Protein AF-A0A929FRL9-F1 (afdb_monomer_lite)

Secondary structure (DSSP, 8-state):
-------EEEEEE-TTSSEEEEEESS-EEEEETTT--EEEEEE-S-EEEEEE-TTS-EEEEEES-TTSS--EEEEEE--

pLDDT: mean 78.43, std 12.46, range [34.88, 95.5]

Sequence (79 aa):
MNLKQHKVNRVKISSDGKTIISHSDDEIKAWNLQTAELEATLDKERMSYLVVSSDGKLLVGITGDLDNQNTQIKVLKRP

Radius of gyration: 12.95 Å; chains: 1; bounding box: 28×37×32 Å

Foldseek 3Di:
DDDPDFDFPDWDAALVRFWIWIAGQFWIWIAGNVVRHTPDTQDGHGFPDWDADNRRFKIWTWGDDPPDPPIDIDITGDD

Structure (mmCIF, N/CA/C/O backbone):
data_AF-A0A929FRL9-F1
#
_entry.id   AF-A0A929FRL9-F1
#
loop_
_atom_site.group_PDB
_atom_site.id
_atom_site.type_symbol
_atom_site.label_atom_id
_atom_site.label_alt_id
_atom_site.label_comp_id
_atom_site.label_asym_id
_atom_site.label_entity_id
_atom_site.label_seq_id
_atom_site.pdbx_PDB_ins_code
_atom_site.Cartn_x
_atom_site.Cartn_y
_atom_site.Cartn_z
_atom_site.occupancy
_atom_site.B_iso_or_equiv
_atom_site.auth_seq_id
_atom_site.auth_comp_id
_atom_site.auth_asym_id
_atom_site.auth_atom_id
_atom_site.pdbx_PDB_model_num
ATOM 1 N N . MET A 1 1 ? 1.949 27.272 6.658 1.00 35.53 1 MET A N 1
ATOM 2 C CA . MET A 1 1 ? 2.046 25.797 6.683 1.00 35.53 1 MET A CA 1
ATOM 3 C C . MET A 1 1 ? 2.056 25.317 5.238 1.00 35.53 1 MET A C 1
ATOM 5 O O . MET A 1 1 ? 1.027 25.390 4.585 1.00 35.53 1 MET A O 1
ATOM 9 N N . ASN A 1 2 ? 3.227 24.962 4.699 1.00 34.88 2 ASN A N 1
ATOM 10 C CA . ASN A 1 2 ? 3.350 24.458 3.327 1.00 34.88 2 ASN A CA 1
ATOM 11 C C . ASN A 1 2 ? 2.977 22.974 3.327 1.00 34.88 2 ASN A C 1
ATOM 13 O O . ASN A 1 2 ? 3.762 22.142 3.775 1.00 34.88 2 ASN A O 1
ATOM 17 N N . LEU A 1 3 ? 1.776 22.646 2.860 1.00 43.78 3 LEU A N 1
ATOM 18 C CA . LEU A 1 3 ? 1.404 21.262 2.590 1.00 43.78 3 LEU A CA 1
ATOM 19 C C . LEU A 1 3 ? 1.999 20.896 1.228 1.00 43.78 3 LEU A C 1
ATOM 21 O O . LEU A 1 3 ? 1.501 21.343 0.198 1.00 43.78 3 LEU A O 1
ATOM 25 N N . LYS A 1 4 ? 3.087 20.116 1.212 1.00 55.31 4 LYS A N 1
ATOM 26 C CA . LYS A 1 4 ? 3.546 19.483 -0.030 1.00 55.31 4 LYS A CA 1
ATOM 27 C C . LYS A 1 4 ? 2.456 18.509 -0.482 1.00 55.31 4 LYS A C 1
ATOM 29 O O . LYS A 1 4 ? 2.212 17.501 0.175 1.00 55.31 4 LYS A O 1
ATOM 34 N N . GLN A 1 5 ? 1.768 18.846 -1.568 1.00 55.62 5 GLN A N 1
ATOM 35 C CA . GLN A 1 5 ? 0.798 17.967 -2.210 1.00 55.62 5 GLN A CA 1
ATOM 36 C C . GLN A 1 5 ? 1.542 17.090 -3.215 1.00 55.62 5 GLN A C 1
ATOM 38 O O . GLN A 1 5 ? 2.073 17.589 -4.204 1.00 55.62 5 GLN A O 1
ATOM 43 N N . HIS A 1 6 ? 1.592 15.788 -2.951 1.00 60.84 6 HIS A N 1
ATOM 44 C CA . HIS A 1 6 ? 2.116 14.808 -3.897 1.00 60.84 6 HIS A CA 1
ATOM 45 C C . HIS A 1 6 ? 0.959 14.282 -4.744 1.00 60.84 6 HIS A C 1
ATOM 47 O O . HIS A 1 6 ? -0.098 13.936 -4.211 1.00 60.84 6 HIS A O 1
ATOM 53 N N . LYS A 1 7 ? 1.141 14.228 -6.067 1.00 65.94 7 LYS A N 1
ATOM 54 C CA . LYS A 1 7 ? 0.128 13.687 -6.975 1.00 65.94 7 LYS A CA 1
ATOM 55 C C . LYS A 1 7 ? -0.039 12.196 -6.687 1.00 65.94 7 LYS A C 1
ATOM 57 O O . LYS A 1 7 ? 0.873 11.404 -6.907 1.00 65.94 7 LYS A O 1
ATOM 62 N N . VAL A 1 8 ? -1.200 11.811 -6.164 1.00 67.75 8 VAL A N 1
ATOM 63 C CA . VAL A 1 8 ? -1.536 10.398 -5.980 1.00 67.75 8 VAL A CA 1
ATOM 64 C C . VAL A 1 8 ? -1.904 9.831 -7.341 1.00 67.75 8 VAL A C 1
ATOM 66 O O . VAL A 1 8 ? -2.847 10.288 -7.985 1.00 67.75 8 VAL A O 1
ATOM 69 N N . ASN A 1 9 ? -1.150 8.831 -7.782 1.00 73.62 9 ASN A N 1
ATOM 70 C CA . ASN A 1 9 ? -1.350 8.229 -9.090 1.00 73.62 9 ASN A CA 1
ATOM 71 C C . ASN A 1 9 ? -2.413 7.132 -9.030 1.00 73.62 9 ASN A C 1
ATOM 73 O O . ASN A 1 9 ? -3.184 6.980 -9.979 1.00 73.62 9 ASN A O 1
ATOM 77 N N . ARG A 1 10 ? -2.476 6.361 -7.936 1.00 79.56 10 ARG A N 1
ATOM 78 C CA . ARG A 1 10 ? -3.422 5.246 -7.760 1.00 79.56 10 ARG A CA 1
ATOM 79 C C . ARG A 1 10 ? -3.768 5.021 -6.284 1.00 79.56 10 ARG A C 1
ATOM 81 O O . ARG A 1 10 ? -2.949 5.274 -5.402 1.00 79.56 10 ARG A O 1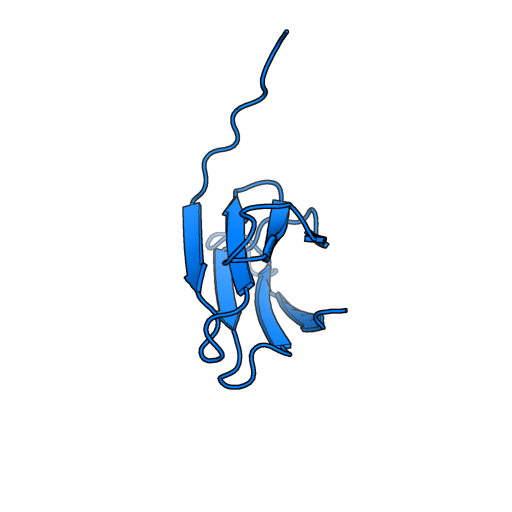
ATOM 88 N N . VAL A 1 11 ? -4.963 4.478 -6.044 1.00 82.38 11 VAL A N 1
ATOM 89 C CA . VAL A 1 11 ? -5.456 4.045 -4.726 1.00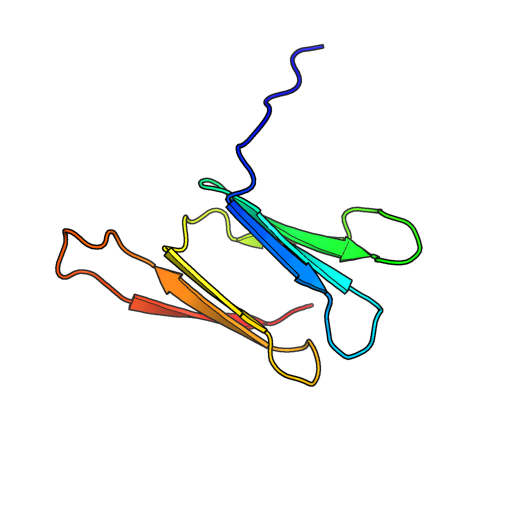 82.38 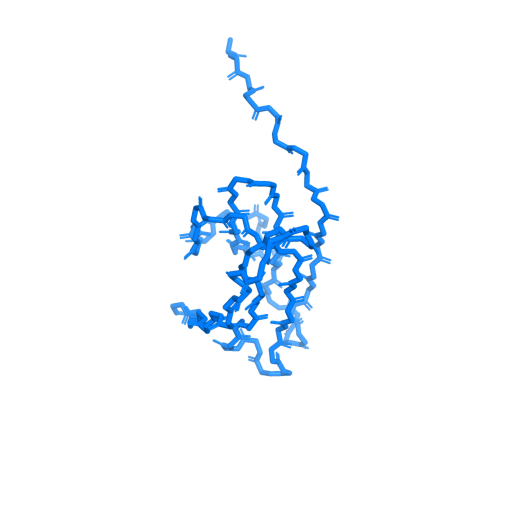11 VAL A CA 1
ATOM 90 C C . VAL A 1 11 ? -6.103 2.664 -4.863 1.00 82.38 11 VAL A C 1
ATOM 92 O O . VAL A 1 11 ? -6.784 2.402 -5.855 1.00 82.38 11 VAL A O 1
ATOM 95 N N . LYS A 1 12 ? -5.884 1.778 -3.887 1.00 83.81 12 LYS A N 1
ATOM 96 C CA . LYS A 1 12 ? -6.538 0.465 -3.772 1.00 83.81 12 LYS A CA 1
ATOM 97 C C . LYS A 1 12 ? -7.042 0.248 -2.350 1.00 83.81 12 LYS A C 1
ATOM 99 O O . LYS A 1 12 ? -6.394 0.674 -1.400 1.00 83.81 12 LYS A O 1
ATOM 104 N N . ILE A 1 13 ? -8.163 -0.449 -2.216 1.00 82.19 13 ILE A N 1
ATOM 105 C CA . ILE A 1 13 ? -8.670 -0.944 -0.932 1.00 82.19 13 ILE A CA 1
ATOM 106 C C . ILE A 1 13 ? -8.326 -2.432 -0.855 1.00 82.19 13 ILE A C 1
ATOM 108 O O . ILE A 1 13 ? -8.467 -3.146 -1.852 1.00 82.19 13 ILE A O 1
ATOM 112 N N . SER A 1 14 ? -7.832 -2.891 0.292 1.00 79.75 14 SER A N 1
ATOM 113 C CA . SER A 1 14 ? -7.612 -4.315 0.532 1.00 79.75 14 SER A CA 1
ATOM 114 C C . SER A 1 14 ? -8.943 -5.068 0.529 1.00 79.75 14 SER A C 1
ATOM 116 O O . SER A 1 14 ? -9.980 -4.566 0.951 1.00 79.75 14 SER A O 1
ATOM 118 N N . SER A 1 15 ? -8.927 -6.310 0.069 1.00 80.06 15 SER A N 1
ATOM 119 C CA . SER A 1 15 ? -10.102 -7.194 0.027 1.00 80.06 15 SER A CA 1
ATOM 120 C C . SER A 1 15 ? -10.691 -7.516 1.402 1.00 80.06 15 SER A C 1
ATOM 122 O O . SER A 1 15 ? -11.872 -7.839 1.480 1.00 80.06 15 SER A O 1
ATOM 124 N N . ASP A 1 16 ? -9.906 -7.415 2.480 1.00 79.94 16 ASP A N 1
ATOM 125 C CA . ASP A 1 16 ? -10.411 -7.524 3.856 1.00 79.94 16 ASP A CA 1
ATOM 126 C C . ASP A 1 16 ? -11.180 -6.271 4.317 1.00 79.94 16 ASP A C 1
ATOM 128 O O . ASP A 1 16 ? -11.760 -6.277 5.402 1.00 79.94 16 ASP A O 1
ATOM 132 N N . GLY A 1 17 ? -11.186 -5.205 3.506 1.00 83.06 17 GLY A N 1
ATOM 133 C CA . GLY A 1 17 ? -11.884 -3.956 3.781 1.00 83.06 17 GLY A CA 1
ATOM 134 C C . GLY A 1 17 ? -11.292 -3.156 4.940 1.00 83.06 17 GLY A C 1
ATOM 135 O O . GLY A 1 17 ? -11.997 -2.333 5.511 1.00 83.06 17 GLY A O 1
ATOM 136 N N . LYS A 1 18 ? -10.036 -3.398 5.336 1.00 86.19 18 LYS A N 1
ATOM 137 C CA . LYS A 1 18 ? -9.426 -2.722 6.496 1.00 86.19 18 LYS A CA 1
ATOM 138 C C . LYS A 1 18 ? -8.393 -1.672 6.135 1.00 86.19 18 LYS A C 1
ATOM 140 O O . LYS A 1 18 ? -8.158 -0.769 6.932 1.00 86.19 18 LYS A O 1
ATOM 145 N N . THR A 1 19 ? -7.784 -1.768 4.958 1.00 85.75 19 THR A N 1
ATOM 146 C CA . THR A 1 19 ? -6.622 -0.953 4.605 1.00 85.75 19 THR A CA 1
ATOM 147 C C . THR A 1 19 ? -6.816 -0.273 3.256 1.00 85.75 19 THR A C 1
ATOM 149 O O . THR A 1 19 ? -7.295 -0.869 2.290 1.00 85.75 19 THR A O 1
ATOM 152 N N . ILE A 1 20 ? -6.382 0.981 3.174 1.00 88.44 20 ILE A N 1
ATOM 153 C CA . ILE A 1 20 ? -6.166 1.684 1.912 1.00 88.44 20 ILE A CA 1
ATOM 154 C C . ILE A 1 20 ? -4.673 1.674 1.615 1.00 88.44 20 ILE A C 1
ATOM 156 O O . ILE A 1 20 ? -3.857 1.993 2.475 1.00 88.44 20 ILE A O 1
ATOM 160 N N . ILE A 1 21 ? -4.319 1.373 0.372 1.00 87.31 21 ILE A N 1
ATOM 161 C CA . ILE A 1 21 ? -2.980 1.587 -0.161 1.00 87.31 21 ILE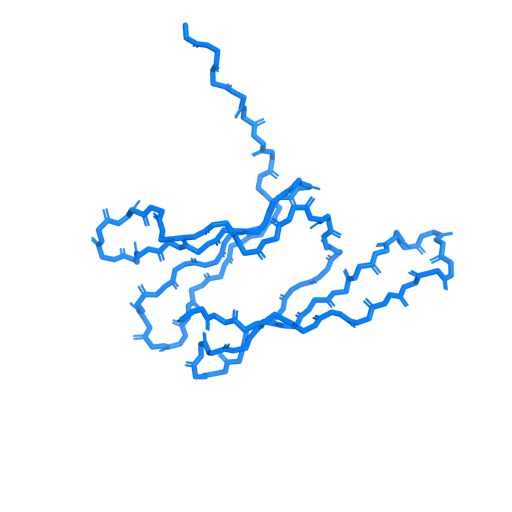 A CA 1
ATOM 162 C C . ILE A 1 21 ? -3.050 2.717 -1.178 1.00 87.31 21 ILE A C 1
ATOM 164 O O . ILE A 1 21 ? -3.784 2.633 -2.165 1.00 87.31 21 ILE A O 1
ATOM 168 N N . SER A 1 22 ? -2.258 3.759 -0.961 1.00 86.31 22 SER A N 1
ATOM 169 C CA . SER A 1 22 ? -2.070 4.841 -1.927 1.00 86.31 22 SER A CA 1
ATOM 170 C C . SER A 1 22 ? -0.641 4.841 -2.441 1.00 86.31 22 SER A C 1
ATOM 172 O O . SER A 1 22 ? 0.290 4.644 -1.660 1.00 86.31 22 SER A O 1
ATOM 174 N N . HIS A 1 23 ? -0.472 5.142 -3.722 1.00 85.06 23 HIS A N 1
ATOM 175 C CA . HIS A 1 23 ? 0.840 5.290 -4.337 1.00 85.06 23 HIS A CA 1
ATOM 176 C C . HIS A 1 23 ? 0.915 6.600 -5.138 1.00 85.06 23 HIS A C 1
ATOM 178 O O . HIS A 1 23 ? 0.043 6.890 -5.970 1.00 85.06 23 HIS A O 1
ATOM 184 N N . SER A 1 24 ? 1.948 7.393 -4.856 1.00 82.50 24 SER A N 1
ATOM 185 C CA . SER A 1 24 ? 2.335 8.629 -5.549 1.00 82.50 24 SER A CA 1
ATOM 186 C C . SER A 1 24 ? 3.710 8.466 -6.198 1.00 82.50 24 SER A C 1
ATOM 188 O O . SER A 1 24 ? 4.344 7.434 -6.036 1.00 82.50 24 SER A O 1
ATOM 190 N N . ASP A 1 25 ? 4.201 9.483 -6.904 1.00 78.94 25 ASP A N 1
ATOM 191 C CA . ASP A 1 25 ? 5.556 9.436 -7.476 1.00 78.94 25 ASP A CA 1
ATOM 192 C C . ASP A 1 25 ? 6.671 9.272 -6.428 1.00 78.94 25 ASP A C 1
ATOM 194 O O . ASP A 1 25 ? 7.757 8.825 -6.778 1.00 78.94 25 ASP A O 1
ATOM 198 N N . ASP A 1 26 ? 6.406 9.600 -5.162 1.00 81.06 26 ASP A N 1
ATOM 199 C CA . ASP A 1 26 ? 7.433 9.641 -4.118 1.00 81.06 26 ASP A CA 1
ATOM 200 C C . ASP A 1 26 ? 7.231 8.596 -3.019 1.00 81.06 26 ASP A C 1
ATOM 202 O O . ASP A 1 26 ? 8.182 8.260 -2.322 1.00 81.06 26 ASP A O 1
ATOM 206 N N . GLU A 1 27 ? 6.003 8.121 -2.787 1.00 88.12 27 GLU A N 1
ATOM 207 C CA . GLU A 1 27 ? 5.707 7.301 -1.610 1.00 88.12 27 GLU A CA 1
ATOM 208 C C . GLU A 1 27 ? 4.597 6.273 -1.851 1.00 88.12 27 GLU A C 1
ATOM 210 O O . GLU A 1 27 ? 3.599 6.516 -2.540 1.00 88.12 27 GLU A O 1
ATOM 215 N N . ILE A 1 28 ? 4.734 5.137 -1.165 1.00 87.94 28 ILE A N 1
ATOM 216 C CA . ILE A 1 28 ? 3.664 4.163 -0.952 1.00 87.94 28 ILE A CA 1
ATOM 217 C C . ILE A 1 28 ? 3.246 4.238 0.510 1.00 87.94 28 ILE A C 1
ATOM 219 O O . ILE A 1 28 ? 4.070 4.086 1.413 1.00 87.94 28 ILE A O 1
ATOM 223 N N . LYS A 1 29 ? 1.952 4.438 0.751 1.00 88.38 29 LYS A N 1
ATOM 224 C CA . LYS A 1 29 ? 1.386 4.556 2.100 1.00 88.38 29 LYS A CA 1
ATOM 225 C C . LYS A 1 29 ? 0.265 3.561 2.333 1.00 88.38 29 LYS A C 1
ATOM 227 O O . LYS A 1 29 ? -0.526 3.296 1.425 1.00 88.38 29 LYS A O 1
ATOM 232 N N . ALA A 1 30 ? 0.208 3.062 3.562 1.00 89.69 30 ALA A N 1
ATOM 233 C CA . ALA A 1 30 ? -0.872 2.252 4.099 1.00 89.69 30 ALA A CA 1
ATOM 234 C C . ALA A 1 30 ? -1.662 3.056 5.130 1.00 89.69 30 ALA A C 1
ATOM 236 O O . ALA A 1 30 ? -1.082 3.675 6.023 1.00 89.69 30 ALA A O 1
ATOM 237 N N . TRP A 1 31 ? -2.981 3.022 4.998 1.00 91.06 31 TRP A N 1
ATOM 238 C CA . TRP A 1 31 ? -3.906 3.752 5.852 1.00 91.06 31 TRP A CA 1
ATOM 239 C C . TRP A 1 31 ? -4.949 2.807 6.417 1.00 91.06 31 TRP A C 1
ATOM 241 O O . TRP A 1 31 ? -5.425 1.913 5.710 1.00 91.06 31 TRP A O 1
ATOM 251 N N . ASN A 1 32 ? -5.373 3.076 7.643 1.00 91.00 32 ASN A N 1
ATOM 252 C CA . ASN A 1 32 ? -6.534 2.428 8.214 1.00 91.00 32 ASN A CA 1
ATOM 253 C C . ASN A 1 32 ? -7.794 2.938 7.501 1.00 91.00 32 ASN A C 1
ATOM 255 O O . ASN A 1 32 ? -8.054 4.141 7.484 1.00 91.00 32 ASN A O 1
ATOM 259 N N . LEU A 1 33 ? -8.591 2.046 6.908 1.00 88.31 33 LEU A N 1
ATOM 260 C CA . LEU A 1 33 ? -9.801 2.450 6.182 1.00 88.31 33 LEU A CA 1
ATOM 261 C C . LEU A 1 33 ? -10.850 3.064 7.119 1.00 88.31 33 LEU A C 1
ATOM 263 O O . LEU A 1 33 ? -11.578 3.965 6.713 1.00 88.31 33 LEU A O 1
ATOM 267 N N . GLN A 1 34 ? -10.941 2.576 8.357 1.00 91.81 34 GLN A N 1
ATOM 268 C CA . GLN A 1 34 ? -11.993 2.973 9.287 1.00 91.81 34 GLN A CA 1
ATOM 269 C C . GLN A 1 34 ? -11.687 4.303 9.977 1.00 91.81 34 GLN A C 1
ATOM 271 O O . GLN A 1 34 ? -12.593 5.116 10.146 1.00 91.81 34 GLN A O 1
ATOM 276 N N . THR A 1 35 ? -10.431 4.530 10.369 1.00 95.50 35 THR A N 1
ATOM 277 C CA . THR A 1 35 ? -10.023 5.762 11.065 1.00 95.50 35 THR A CA 1
ATOM 278 C C . THR A 1 35 ? -9.464 6.830 10.126 1.00 95.50 35 THR A C 1
ATOM 280 O O . THR A 1 35 ? -9.348 7.984 10.528 1.00 95.50 35 THR A O 1
ATOM 283 N N . ALA A 1 36 ? -9.148 6.472 8.874 1.00 93.25 36 ALA A N 1
ATOM 284 C CA . ALA A 1 36 ? -8.435 7.310 7.905 1.00 93.25 36 ALA A CA 1
ATOM 285 C C . ALA A 1 36 ? -7.032 7.756 8.369 1.00 93.25 36 ALA A C 1
ATOM 287 O O . ALA A 1 36 ? -6.454 8.698 7.823 1.00 93.25 36 ALA A O 1
ATOM 288 N N . GLU A 1 37 ? -6.463 7.070 9.359 1.00 94.81 37 GLU A N 1
ATOM 289 C CA . GLU A 1 37 ? -5.134 7.367 9.882 1.00 94.81 37 GLU A CA 1
ATOM 290 C C . GLU A 1 37 ? -4.041 6.677 9.061 1.00 94.81 37 GLU A C 1
ATOM 292 O O . GLU A 1 37 ? -4.221 5.578 8.529 1.00 94.81 37 GLU A O 1
ATOM 297 N N . LEU A 1 38 ? -2.885 7.335 8.960 1.00 93.00 38 LEU A N 1
ATOM 298 C CA . LEU A 1 38 ? -1.696 6.769 8.332 1.00 93.00 38 LEU A CA 1
ATOM 299 C C . LEU A 1 38 ? -1.094 5.706 9.256 1.00 93.00 38 LEU A C 1
ATOM 301 O O . LEU A 1 38 ? -0.578 6.041 10.319 1.00 93.00 38 LEU A O 1
ATOM 305 N N . GLU A 1 39 ? -1.109 4.448 8.827 1.00 91.25 39 GLU A N 1
ATOM 306 C CA . GLU A 1 39 ? -0.511 3.341 9.580 1.00 91.25 39 GLU A CA 1
ATOM 307 C C . GLU A 1 39 ? 0.988 3.224 9.279 1.00 91.25 39 GLU A C 1
ATOM 309 O O . GLU A 1 39 ? 1.790 3.017 10.188 1.00 91.25 39 GLU A O 1
ATOM 314 N N . ALA A 1 40 ? 1.385 3.378 8.007 1.00 89.19 40 ALA A N 1
ATOM 315 C CA . ALA A 1 40 ? 2.788 3.286 7.605 1.00 89.19 40 ALA A CA 1
ATOM 316 C C . ALA A 1 40 ? 3.096 3.959 6.258 1.00 89.19 40 ALA A C 1
ATOM 318 O O . ALA A 1 40 ? 2.293 3.927 5.322 1.00 89.19 40 ALA A O 1
ATOM 319 N N . THR A 1 41 ? 4.326 4.462 6.121 1.00 90.75 41 THR A N 1
ATOM 320 C CA . THR A 1 41 ? 4.976 4.643 4.813 1.00 90.75 41 THR A CA 1
ATOM 321 C C . THR A 1 41 ? 5.740 3.362 4.497 1.00 90.75 41 THR A C 1
ATOM 323 O O . THR A 1 41 ? 6.702 3.031 5.186 1.00 90.75 41 THR A O 1
ATOM 326 N N . LEU A 1 42 ? 5.281 2.628 3.485 1.00 87.75 42 LEU A N 1
ATOM 327 C CA . LEU A 1 42 ? 5.803 1.311 3.117 1.00 87.75 42 LEU A CA 1
ATOM 328 C C . LEU A 1 42 ? 7.067 1.405 2.261 1.00 87.75 42 LEU A C 1
ATOM 330 O O . LEU A 1 42 ? 7.930 0.536 2.339 1.00 87.75 42 LEU A O 1
ATOM 334 N N . ASP A 1 43 ? 7.154 2.445 1.432 1.00 87.94 43 ASP A N 1
ATOM 335 C CA . ASP A 1 43 ? 8.290 2.688 0.550 1.00 87.94 43 ASP A CA 1
ATOM 336 C C . ASP A 1 43 ? 8.353 4.163 0.137 1.00 87.94 43 ASP A C 1
ATOM 338 O O . ASP A 1 43 ? 7.342 4.872 0.196 1.00 87.94 43 ASP A O 1
ATOM 342 N N . LYS A 1 44 ? 9.536 4.607 -0.293 1.00 87.31 44 LYS A N 1
ATOM 343 C CA . LYS A 1 44 ? 9.807 5.966 -0.799 1.00 87.31 44 LYS A CA 1
ATOM 344 C C . LYS A 1 44 ? 10.310 5.975 -2.246 1.00 87.31 44 LYS A C 1
ATOM 346 O O . LYS A 1 44 ? 10.913 6.941 -2.704 1.00 87.31 44 LYS A O 1
ATOM 351 N N . GLU A 1 45 ? 10.126 4.860 -2.942 1.00 81.62 45 GLU A N 1
ATOM 352 C CA . GLU A 1 45 ? 10.475 4.711 -4.349 1.00 81.62 45 GLU A CA 1
ATOM 353 C C . GLU A 1 45 ? 9.224 4.773 -5.224 1.00 81.62 45 GLU A C 1
ATOM 355 O O . GLU A 1 45 ? 8.175 4.217 -4.884 1.00 81.62 45 GLU A O 1
ATOM 360 N N . ARG A 1 46 ? 9.365 5.401 -6.396 1.00 77.50 46 ARG A N 1
ATOM 361 C CA . ARG A 1 46 ? 8.335 5.411 -7.433 1.00 77.50 46 ARG A CA 1
ATOM 362 C C . ARG A 1 46 ? 8.101 4.005 -7.974 1.00 77.50 46 ARG A C 1
ATOM 364 O O . ARG A 1 46 ? 9.041 3.345 -8.421 1.00 77.50 46 ARG A O 1
ATOM 371 N N . MET A 1 47 ? 6.840 3.592 -8.052 1.00 81.19 47 MET A N 1
ATOM 372 C CA . MET A 1 47 ? 6.441 2.371 -8.755 1.00 81.19 47 MET A CA 1
ATOM 373 C C . MET A 1 47 ? 5.594 2.688 -9.987 1.00 81.19 47 MET A C 1
ATOM 375 O O . MET A 1 47 ? 4.658 3.472 -9.945 1.00 81.19 47 MET A O 1
ATOM 379 N N . SER A 1 48 ? 5.862 2.064 -11.125 1.00 78.50 48 SER A N 1
ATOM 380 C CA . SER A 1 48 ? 5.007 2.248 -12.307 1.00 78.50 48 SER A CA 1
ATOM 381 C C . SER A 1 48 ? 3.666 1.519 -12.149 1.00 78.50 48 SER A C 1
ATOM 383 O O . SER A 1 48 ? 2.624 2.002 -12.597 1.00 78.50 48 SER A O 1
ATOM 385 N N . TYR A 1 49 ? 3.675 0.385 -11.441 1.00 78.25 49 TYR A N 1
ATOM 386 C CA . TYR A 1 49 ? 2.504 -0.442 -11.157 1.00 78.25 49 TYR A CA 1
ATOM 387 C C . TYR A 1 49 ? 2.560 -1.029 -9.749 1.00 78.25 49 TYR A C 1
ATOM 389 O O . TYR A 1 49 ? 3.636 -1.322 -9.234 1.00 78.25 49 TYR A O 1
ATOM 397 N N . LEU A 1 50 ? 1.383 -1.252 -9.157 1.00 82.12 50 LEU A N 1
ATOM 398 C CA . LEU A 1 50 ? 1.232 -1.858 -7.835 1.00 82.12 50 LEU A CA 1
ATOM 399 C C . LEU A 1 50 ? 0.002 -2.772 -7.795 1.00 82.12 50 LEU A C 1
ATOM 401 O O . LEU A 1 50 ? -1.105 -2.374 -8.181 1.00 82.12 50 LEU A O 1
ATOM 405 N N . VAL A 1 51 ? 0.165 -3.989 -7.287 1.00 82.81 51 VAL A N 1
ATOM 406 C CA . VAL A 1 51 ? -0.915 -4.939 -6.992 1.00 82.81 51 VAL A CA 1
ATOM 407 C C . VAL A 1 51 ? -0.846 -5.386 -5.536 1.00 82.81 51 VAL A C 1
ATOM 409 O O . VAL A 1 51 ? 0.226 -5.417 -4.940 1.00 82.81 51 VAL A O 1
ATOM 412 N N . VAL A 1 52 ? -2.007 -5.700 -4.966 1.00 79.31 52 VAL A N 1
ATOM 413 C CA . VAL A 1 52 ? -2.156 -6.151 -3.578 1.00 79.31 52 VAL A CA 1
ATOM 414 C C . VAL A 1 52 ? -2.745 -7.554 -3.619 1.00 79.31 52 VAL A C 1
ATOM 416 O O . VAL A 1 52 ? -3.656 -7.805 -4.412 1.00 79.31 52 VAL A O 1
ATOM 419 N N . SER A 1 53 ? -2.217 -8.468 -2.807 1.00 79.69 53 SER A N 1
ATOM 420 C CA . SER A 1 53 ? -2.768 -9.816 -2.675 1.00 79.69 53 SER A CA 1
ATOM 421 C C . SER A 1 53 ? -4.185 -9.785 -2.098 1.00 79.69 53 SER A C 1
ATOM 423 O O . SER A 1 53 ? -4.567 -8.875 -1.364 1.00 79.69 53 SER A O 1
ATOM 425 N N . SER A 1 54 ? -4.972 -10.818 -2.394 1.00 76.19 54 SER A N 1
ATOM 426 C CA . SER A 1 54 ? -6.353 -10.957 -1.916 1.00 76.19 54 SER A CA 1
ATOM 427 C C . SER A 1 54 ? -6.482 -11.156 -0.403 1.00 76.19 54 SER A C 1
ATOM 429 O O . SER A 1 54 ? -7.595 -11.166 0.112 1.00 76.19 54 SER A O 1
ATOM 431 N N . ASP A 1 55 ? -5.384 -11.345 0.321 1.00 73.25 55 ASP A N 1
ATOM 432 C CA . ASP A 1 55 ? -5.350 -11.343 1.786 1.00 73.25 55 ASP A CA 1
ATOM 433 C C . ASP A 1 55 ? -4.803 -10.026 2.370 1.00 73.25 55 ASP A C 1
ATOM 435 O O . ASP A 1 55 ? -4.668 -9.904 3.585 1.00 73.25 55 ASP A O 1
ATOM 439 N N . GLY A 1 56 ? -4.462 -9.050 1.519 1.00 74.12 56 GLY A N 1
ATOM 440 C CA . GLY A 1 56 ? -3.935 -7.744 1.917 1.00 74.12 56 GLY A CA 1
ATOM 441 C C . GLY A 1 56 ? -2.507 -7.755 2.473 1.00 74.12 56 GLY A C 1
ATOM 442 O O . GLY A 1 56 ? -2.022 -6.705 2.891 1.00 74.12 56 GLY A O 1
ATOM 443 N N . LYS A 1 57 ? -1.820 -8.906 2.506 1.00 76.12 57 LYS A N 1
ATOM 444 C CA . LYS A 1 57 ? -0.511 -9.042 3.175 1.00 76.12 57 LYS A CA 1
ATOM 445 C C . LYS A 1 57 ? 0.679 -8.689 2.294 1.00 76.12 57 LYS A C 1
ATOM 447 O O . LYS A 1 57 ? 1.727 -8.300 2.812 1.00 76.12 57 LYS A O 1
ATOM 452 N N . LEU A 1 58 ? 0.539 -8.860 0.983 1.00 81.12 58 LEU A N 1
ATOM 453 C CA . LEU A 1 58 ? 1.611 -8.647 0.022 1.00 81.12 58 LEU A CA 1
ATOM 454 C C . LEU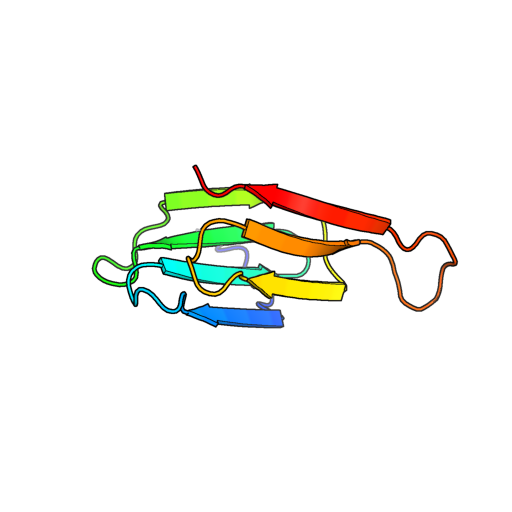 A 1 58 ? 1.261 -7.512 -0.924 1.00 81.12 58 LEU A C 1
ATOM 456 O O . LEU A 1 58 ? 0.161 -7.452 -1.477 1.00 81.12 58 LEU A O 1
ATOM 460 N N . LEU A 1 59 ? 2.252 -6.663 -1.160 1.00 83.88 59 LEU A N 1
ATOM 461 C CA . LEU A 1 59 ? 2.257 -5.730 -2.268 1.00 83.88 59 LEU A CA 1
ATOM 462 C C . LEU A 1 59 ? 3.365 -6.127 -3.229 1.00 83.88 59 LEU A C 1
ATOM 464 O O . LEU A 1 59 ? 4.509 -6.315 -2.823 1.00 83.88 59 LEU A O 1
ATOM 468 N N . VAL A 1 60 ? 3.023 -6.244 -4.505 1.00 82.88 60 VAL A N 1
ATOM 469 C CA . VAL A 1 60 ? 4.003 -6.442 -5.571 1.00 82.88 60 VAL A CA 1
ATOM 470 C C . VAL A 1 60 ? 3.923 -5.239 -6.480 1.00 82.88 60 VAL A C 1
ATOM 472 O O . VAL A 1 60 ? 2.841 -4.880 -6.952 1.00 82.88 60 VAL A O 1
ATOM 475 N N . GLY A 1 61 ? 5.060 -4.608 -6.715 1.00 83.00 61 GLY A N 1
ATOM 476 C CA . GLY A 1 61 ? 5.140 -3.494 -7.632 1.00 83.00 61 GLY A CA 1
ATOM 477 C C . GLY A 1 61 ? 6.332 -3.591 -8.552 1.00 83.00 61 GLY A C 1
ATOM 478 O O . GLY A 1 61 ? 7.235 -4.411 -8.374 1.00 83.00 61 GLY A O 1
ATOM 479 N N . ILE A 1 62 ? 6.271 -2.766 -9.582 1.00 81.56 62 ILE A N 1
ATOM 480 C CA . ILE A 1 62 ? 7.287 -2.685 -10.615 1.00 81.56 62 ILE A CA 1
ATOM 481 C C . ILE A 1 62 ? 8.000 -1.348 -10.431 1.00 81.56 62 ILE A C 1
ATOM 483 O O . ILE A 1 62 ? 7.365 -0.296 -10.531 1.00 81.56 62 ILE A O 1
ATOM 487 N N . THR A 1 63 ? 9.294 -1.387 -10.130 1.00 77.00 63 THR A N 1
ATOM 488 C CA . THR A 1 63 ? 10.158 -0.203 -10.076 1.00 77.00 63 THR A CA 1
ATOM 489 C C . THR A 1 63 ? 10.847 -0.030 -11.427 1.00 77.00 63 THR A C 1
ATOM 491 O O . THR A 1 63 ? 11.183 -1.015 -12.084 1.00 77.00 63 THR A O 1
ATOM 494 N N . GLY A 1 64 ? 11.018 1.215 -11.870 1.00 70.81 64 GLY A N 1
ATOM 495 C CA . GLY A 1 64 ? 11.632 1.546 -13.161 1.00 70.81 64 GLY A CA 1
ATOM 496 C C . GLY A 1 64 ? 10.755 2.443 -14.031 1.00 70.81 64 GLY A C 1
ATOM 497 O O . GLY A 1 64 ? 9.532 2.502 -13.860 1.00 70.81 64 GLY A O 1
ATOM 498 N N . ASP A 1 65 ? 11.394 3.154 -14.958 1.00 65.12 65 ASP A N 1
ATOM 499 C CA . ASP A 1 65 ? 10.688 3.910 -15.987 1.00 65.12 65 ASP A CA 1
ATOM 500 C C . ASP A 1 65 ? 10.405 3.004 -17.177 1.00 65.12 65 ASP A C 1
ATOM 502 O O . ASP A 1 65 ? 11.203 2.135 -17.519 1.00 65.12 65 ASP A O 1
ATOM 506 N N . LEU A 1 66 ? 9.282 3.244 -17.854 1.00 58.44 66 LEU A N 1
ATOM 507 C CA . LEU A 1 66 ? 8.923 2.511 -19.074 1.00 58.44 66 LEU A CA 1
ATOM 508 C C . LEU A 1 66 ? 9.975 2.668 -20.190 1.00 58.44 66 LEU A C 1
ATOM 510 O O . LEU A 1 66 ? 9.998 1.867 -21.120 1.00 58.44 66 LEU A O 1
ATOM 514 N N . ASP A 1 67 ? 10.853 3.668 -20.065 1.00 62.69 67 ASP A N 1
ATOM 515 C CA . ASP A 1 67 ? 11.865 4.036 -21.052 1.00 62.69 67 ASP A CA 1
ATOM 516 C C . ASP A 1 67 ? 13.263 3.471 -20.742 1.00 62.69 67 ASP A C 1
ATOM 518 O O . ASP A 1 67 ? 14.173 3.601 -21.563 1.00 62.69 67 ASP A O 1
ATOM 522 N N . ASN A 1 68 ? 13.472 2.836 -19.578 1.00 59.38 68 ASN A N 1
ATOM 523 C CA . ASN A 1 68 ? 14.747 2.208 -19.235 1.00 59.38 68 ASN A CA 1
ATOM 524 C C . ASN A 1 68 ? 14.597 0.708 -18.931 1.00 59.38 68 ASN A C 1
ATOM 526 O O . ASN A 1 68 ? 13.694 0.254 -18.239 1.00 59.38 68 ASN A O 1
ATOM 530 N N . GLN A 1 69 ? 15.540 -0.093 -19.437 1.00 60.75 69 GLN A N 1
ATOM 531 C CA . GLN A 1 69 ? 15.575 -1.561 -19.296 1.00 60.75 69 GLN A CA 1
ATOM 532 C C . GLN A 1 69 ? 15.806 -2.037 -17.843 1.00 60.75 69 GLN A C 1
ATOM 534 O O . GLN A 1 69 ? 16.075 -3.212 -17.611 1.00 60.75 69 GLN A O 1
ATOM 539 N N . ASN A 1 70 ? 15.739 -1.142 -16.852 1.00 69.50 70 ASN A N 1
ATOM 540 C CA . ASN A 1 70 ? 16.065 -1.417 -15.454 1.00 69.50 70 ASN A CA 1
ATOM 541 C C . ASN A 1 70 ? 14.808 -1.673 -14.610 1.00 69.50 70 ASN A C 1
ATOM 543 O O . ASN A 1 70 ? 14.721 -1.268 -13.452 1.00 69.50 70 ASN A O 1
ATOM 547 N N . THR A 1 71 ? 13.814 -2.316 -15.223 1.00 74.12 71 THR A N 1
ATOM 548 C CA . THR A 1 71 ? 12.566 -2.683 -14.561 1.00 74.12 71 THR A CA 1
ATOM 549 C C . THR A 1 71 ? 12.822 -3.804 -13.554 1.00 74.12 71 THR A C 1
ATOM 551 O O . THR A 1 71 ? 13.327 -4.863 -13.928 1.00 74.12 71 THR A O 1
ATOM 554 N N . GLN A 1 72 ? 12.453 -3.604 -12.288 1.00 81.00 72 GLN A N 1
ATOM 555 C CA . GLN A 1 72 ? 12.577 -4.625 -11.244 1.00 81.00 72 GLN A CA 1
ATOM 556 C C . GLN A 1 72 ? 11.228 -4.908 -10.586 1.00 81.00 72 GLN A C 1
ATOM 558 O O . GLN A 1 72 ? 10.376 -4.031 -10.448 1.00 81.00 72 GLN A O 1
ATOM 563 N N . ILE A 1 73 ? 11.034 -6.156 -10.159 1.00 85.19 73 ILE A N 1
ATOM 564 C CA . ILE A 1 73 ? 9.888 -6.544 -9.338 1.00 85.19 73 ILE A CA 1
ATOM 565 C C . ILE A 1 73 ? 10.297 -6.397 -7.877 1.00 85.19 73 ILE A C 1
ATOM 567 O O . ILE A 1 73 ? 11.226 -7.064 -7.419 1.00 85.19 73 ILE A O 1
ATOM 571 N N . LYS A 1 74 ? 9.573 -5.560 -7.135 1.00 86.44 74 LYS A N 1
ATOM 572 C CA . LYS A 1 74 ? 9.749 -5.393 -5.693 1.00 86.44 74 LYS A CA 1
ATOM 573 C C . LYS A 1 74 ? 8.543 -5.968 -4.965 1.00 86.44 74 LYS A C 1
ATOM 575 O O . LYS A 1 74 ? 7.396 -5.685 -5.314 1.00 86.44 74 LYS A O 1
ATOM 580 N N . VAL A 1 75 ? 8.810 -6.779 -3.945 1.00 87.12 75 VAL A N 1
ATOM 581 C CA . VAL A 1 75 ? 7.783 -7.333 -3.058 1.00 87.12 75 VAL A CA 1
ATOM 582 C C . VAL A 1 75 ? 7.917 -6.670 -1.700 1.00 87.12 75 VAL A C 1
ATOM 584 O O . VAL A 1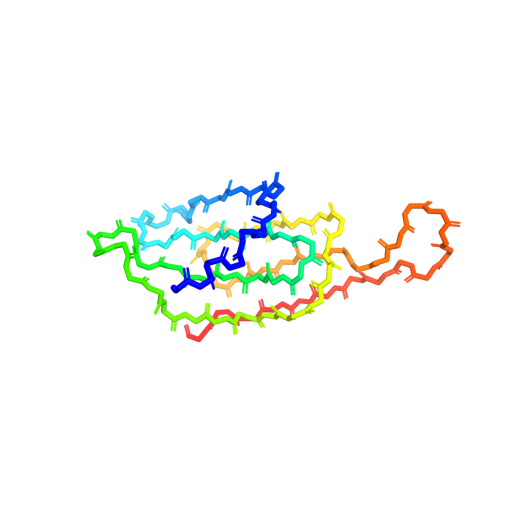 75 ? 8.961 -6.762 -1.058 1.00 87.12 75 VAL A O 1
ATOM 587 N N . LEU A 1 76 ? 6.846 -6.025 -1.258 1.00 83.88 76 LEU A N 1
ATOM 588 C CA . LEU A 1 76 ? 6.736 -5.431 0.063 1.00 83.88 76 LEU A CA 1
ATOM 589 C C . LEU A 1 76 ? 5.759 -6.257 0.895 1.00 83.88 76 LEU A C 1
ATOM 591 O O . LEU A 1 76 ? 4.739 -6.750 0.403 1.00 83.88 76 LEU A O 1
ATOM 595 N N . LYS A 1 77 ? 6.081 -6.402 2.176 1.00 78.75 77 LYS A N 1
ATOM 596 C CA . LYS A 1 77 ? 5.188 -7.008 3.159 1.00 78.75 77 LYS A CA 1
ATOM 597 C C . LYS A 1 77 ? 4.544 -5.898 3.963 1.00 78.75 77 LYS A C 1
ATOM 599 O O . LYS A 1 77 ? 5.230 -4.960 4.371 1.00 78.75 77 LYS A O 1
ATOM 604 N N . ARG A 1 78 ? 3.241 -6.018 4.194 1.00 68.56 78 ARG A N 1
ATOM 605 C CA . ARG A 1 78 ? 2.585 -5.180 5.193 1.00 68.56 78 ARG A CA 1
ATOM 606 C C . ARG A 1 78 ? 3.108 -5.580 6.588 1.00 68.56 78 ARG A C 1
ATOM 608 O O . ARG A 1 78 ? 3.307 -6.783 6.796 1.00 68.56 78 ARG A O 1
ATOM 615 N N . PRO A 1 79 ? 3.369 -4.619 7.493 1.00 61.38 79 PRO A N 1
ATOM 616 C CA . PRO A 1 79 ? 3.579 -4.922 8.906 1.00 61.38 79 PRO A CA 1
ATOM 617 C C . PRO A 1 79 ? 2.377 -5.650 9.531 1.00 61.38 79 PRO A C 1
ATOM 619 O O . PRO A 1 79 ? 1.253 -5.576 8.969 1.00 61.38 79 PRO A O 1
#